Protein AF-A0A397S1W5-F1 (afdb_monomer_lite)

Organism: NCBI:txid658196

Radius of gyration: 46.21 Å; chains: 1; bounding box: 93×48×119 Å

Sequence (168 aa):
LTKRQRAKLNENYQQDLLQLPMEPMKKKHMTEEEIALKKSEIARRRKHQSIQRAEQDKMDTINRLLKKQTTKRRTKDQDDTDSVHNDSSNAGLLPLSSFHYVNNAEGATLSIPIGVEIPIQFEKGPKYPPPVPNCAFPGCNVPKKYRSIKTFEYACSMDHLHKLESKG

Structure (mmCIF, N/CA/C/O backbone):
data_AF-A0A397S1W5-F1
#
_entry.id   AF-A0A397S1W5-F1
#
loop_
_atom_site.group_PDB
_atom_site.id
_atom_site.type_symbol
_atom_site.label_atom_id
_atom_site.label_alt_id
_atom_site.label_comp_id
_atom_site.label_asym_id
_atom_site.label_entity_id
_atom_site.label_seq_id
_atom_site.pdbx_PDB_ins_code
_atom_site.Cartn_x
_atom_site.Cartn_y
_atom_site.Cartn_z
_atom_site.occupancy
_atom_site.B_iso_or_equiv
_atom_site.auth_seq_id
_atom_site.auth_comp_id
_atom_site.auth_asym_id
_atom_site.auth_atom_id
_atom_site.pdbx_PDB_model_num
ATOM 1 N N . LEU A 1 1 ? -38.978 -20.309 39.946 1.00 56.38 1 LEU A N 1
ATOM 2 C CA . LEU A 1 1 ? -39.867 -19.519 39.064 1.00 56.38 1 LEU A CA 1
ATOM 3 C C . LEU A 1 1 ? -40.249 -18.211 39.756 1.00 56.38 1 LEU A C 1
ATOM 5 O O . LEU A 1 1 ? -40.715 -18.256 40.893 1.00 56.38 1 LEU A O 1
ATOM 9 N N . THR A 1 2 ? -40.018 -17.058 39.129 1.00 77.50 2 THR A N 1
ATOM 10 C CA . THR A 1 2 ? -40.380 -15.758 39.725 1.00 77.50 2 THR A CA 1
ATOM 11 C C . THR A 1 2 ? -41.900 -15.556 39.716 1.00 77.50 2 THR A C 1
ATOM 13 O O . THR A 1 2 ? -42.617 -16.176 38.931 1.00 77.50 2 THR A O 1
ATOM 16 N N . LYS A 1 3 ? -42.419 -14.677 40.584 1.00 69.12 3 LYS A N 1
ATOM 17 C CA . LYS A 1 3 ? -43.868 -14.417 40.723 1.00 69.12 3 LYS A CA 1
ATOM 18 C C . LYS A 1 3 ? -44.544 -14.088 39.377 1.00 69.12 3 LYS A C 1
ATOM 20 O O . LYS A 1 3 ? -45.631 -14.579 39.103 1.00 69.12 3 LYS A O 1
ATOM 25 N N . ARG A 1 4 ? -43.849 -13.342 38.503 1.00 65.31 4 ARG A N 1
ATOM 26 C CA . ARG A 1 4 ? -44.286 -13.031 37.126 1.00 65.31 4 ARG A CA 1
ATOM 27 C C . ARG A 1 4 ? -44.350 -14.254 36.214 1.00 65.31 4 ARG A C 1
ATOM 29 O O . ARG A 1 4 ? -45.271 -14.371 35.419 1.00 65.31 4 ARG A O 1
ATOM 36 N N . GLN A 1 5 ? -43.380 -15.155 36.324 1.00 75.38 5 GLN A N 1
ATOM 37 C CA . GLN A 1 5 ? -43.345 -16.371 35.513 1.00 75.38 5 GLN A CA 1
ATOM 38 C C . GLN A 1 5 ? -44.451 -17.358 35.923 1.00 75.38 5 GLN A C 1
ATOM 40 O O . GLN A 1 5 ? -44.979 -18.050 35.065 1.00 75.38 5 GLN A O 1
ATOM 45 N N . ARG A 1 6 ? -44.853 -17.383 37.205 1.00 73.75 6 ARG A N 1
ATOM 46 C CA . ARG A 1 6 ? -46.000 -18.188 37.674 1.00 73.75 6 ARG A CA 1
ATOM 47 C C . ARG A 1 6 ? -47.344 -17.668 37.158 1.00 73.75 6 ARG A C 1
ATOM 49 O O . ARG A 1 6 ? -48.199 -18.471 36.822 1.00 73.75 6 ARG A O 1
ATOM 56 N N . ALA A 1 7 ? -47.515 -16.349 37.057 1.00 65.81 7 ALA A N 1
ATOM 57 C CA . ALA A 1 7 ? -48.756 -15.746 36.562 1.00 65.81 7 ALA A CA 1
ATOM 58 C C . ALA A 1 7 ? -49.041 -16.085 35.088 1.00 65.81 7 ALA A C 1
ATOM 60 O O . ALA A 1 7 ? -50.188 -16.304 34.731 1.00 65.81 7 ALA A O 1
ATOM 61 N N . LYS A 1 8 ? -47.998 -16.196 34.254 1.00 66.69 8 LYS A N 1
ATOM 62 C CA . LYS A 1 8 ? -48.131 -16.598 32.843 1.00 66.69 8 LYS A CA 1
ATOM 63 C C . LYS A 1 8 ? -48.542 -18.060 32.635 1.00 66.69 8 LYS A C 1
ATOM 65 O O . LYS A 1 8 ? -49.018 -18.386 31.563 1.00 66.69 8 LYS A O 1
ATOM 70 N N . LEU A 1 9 ? -48.314 -18.934 33.616 1.00 66.94 9 LEU A N 1
ATOM 71 C CA . LEU A 1 9 ? -48.661 -20.359 33.520 1.00 66.94 9 LEU A CA 1
ATOM 72 C C . LEU A 1 9 ? -50.060 -20.671 34.072 1.00 66.94 9 LEU A C 1
ATOM 74 O O . LEU A 1 9 ? -50.545 -21.781 33.899 1.00 66.94 9 LEU A O 1
ATOM 78 N N . ASN A 1 10 ? -50.704 -19.706 34.733 1.00 63.62 10 ASN A N 1
ATOM 79 C CA . ASN A 1 10 ? -52.033 -19.848 35.327 1.00 63.62 10 ASN A CA 1
ATOM 80 C C . ASN A 1 10 ? -53.097 -19.169 34.441 1.00 63.62 10 ASN A C 1
ATOM 82 O O . ASN A 1 10 ? -53.808 -18.277 34.890 1.00 63.62 10 ASN A O 1
ATOM 86 N N . GLU A 1 11 ? -53.210 -19.582 33.174 1.00 59.12 11 GLU A N 1
ATOM 87 C CA . GLU A 1 11 ? -54.247 -19.080 32.246 1.00 59.12 11 GLU A CA 1
ATOM 88 C C . GLU A 1 11 ? -55.654 -19.661 32.515 1.00 59.12 11 GLU A C 1
ATOM 90 O O . GLU A 1 11 ? -56.617 -19.233 31.892 1.00 59.12 11 GLU A O 1
ATOM 95 N N . ASN A 1 12 ? -55.805 -20.589 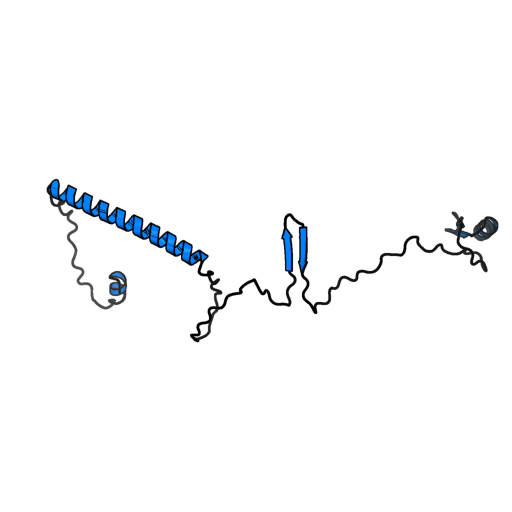33.474 1.00 56.47 12 ASN A N 1
ATOM 96 C CA . ASN A 1 12 ? -57.063 -21.304 33.755 1.00 56.47 12 ASN A CA 1
ATOM 97 C C . ASN A 1 12 ? -57.638 -21.099 35.168 1.00 56.47 12 ASN A C 1
ATOM 99 O O . ASN A 1 12 ? -58.403 -21.930 35.651 1.00 56.47 12 ASN A O 1
ATOM 103 N N . TYR A 1 13 ? -57.319 -19.995 35.842 1.00 51.81 13 TYR A N 1
ATOM 104 C CA . TYR A 1 13 ? -58.147 -19.550 36.964 1.00 51.81 13 TYR A CA 1
ATOM 105 C C . TYR A 1 13 ? -58.978 -18.370 36.488 1.00 51.81 13 TYR A C 1
ATOM 107 O O . TYR A 1 13 ? -58.436 -17.297 36.224 1.00 51.81 13 TYR A O 1
ATOM 115 N N . GLN A 1 14 ? -60.295 -18.575 36.385 1.00 53.72 14 GLN A N 1
ATOM 116 C CA . GLN A 1 14 ? -61.251 -17.476 36.435 1.00 53.72 14 GLN A CA 1
ATOM 117 C C . GLN A 1 14 ? -60.839 -16.602 37.619 1.00 53.72 14 GLN A C 1
ATOM 119 O O . GLN A 1 14 ? -60.857 -17.046 38.767 1.00 53.72 14 GLN A O 1
ATOM 124 N N . GLN A 1 15 ? -60.341 -15.403 37.324 1.00 55.75 15 GLN A N 1
ATOM 125 C CA . GLN A 1 15 ? -60.042 -14.428 38.351 1.00 55.75 15 GLN A CA 1
ATOM 126 C C . GLN A 1 15 ? -61.371 -14.107 39.027 1.00 55.75 15 GLN A C 1
ATOM 128 O O . GLN A 1 15 ? -62.192 -13.388 38.464 1.00 55.75 15 GLN A O 1
ATOM 133 N N . ASP A 1 16 ? -61.580 -14.628 40.231 1.00 59.38 16 ASP A N 1
ATOM 134 C CA . ASP A 1 16 ? -62.413 -13.936 41.199 1.00 59.38 16 ASP A CA 1
ATOM 135 C C . ASP A 1 16 ? -61.699 -12.602 41.462 1.00 59.38 16 ASP A C 1
ATOM 137 O O . ASP A 1 16 ? -60.700 -12.523 42.186 1.00 59.38 16 ASP A O 1
ATOM 141 N N . LEU A 1 17 ? -62.073 -11.589 40.677 1.00 62.75 17 LEU A N 1
ATOM 142 C CA . LEU A 1 17 ? -61.467 -10.264 40.662 1.00 62.75 17 LEU A CA 1
ATOM 143 C C . LEU A 1 17 ? -61.875 -9.552 41.949 1.00 62.75 17 LEU A C 1
ATOM 145 O O . LEU A 1 17 ? -62.765 -8.704 41.956 1.00 62.75 17 LEU A O 1
ATOM 149 N N . LEU A 1 18 ? -61.212 -9.902 43.049 1.00 69.44 18 LEU A N 1
ATOM 150 C CA . LEU A 1 18 ? -61.386 -9.214 44.314 1.00 69.44 18 LEU A CA 1
ATOM 151 C C . LEU A 1 18 ? -60.895 -7.773 44.145 1.00 69.44 18 LEU A C 1
ATOM 153 O O . LEU A 1 18 ? -59.694 -7.509 44.019 1.00 69.44 18 LEU A O 1
ATOM 157 N N . GLN A 1 19 ? -61.842 -6.841 44.098 1.00 70.19 19 GLN A N 1
ATOM 158 C CA . GLN A 1 19 ? -61.568 -5.423 43.944 1.00 70.19 19 GLN A CA 1
ATOM 159 C C . GLN A 1 19 ? -60.781 -4.939 45.170 1.00 70.19 19 GLN A C 1
ATOM 161 O O . GLN A 1 19 ? -61.286 -4.909 46.291 1.00 70.19 19 GLN A O 1
ATOM 166 N N . LEU A 1 20 ? -59.504 -4.608 44.968 1.00 67.44 20 LEU A N 1
ATOM 167 C CA . LEU A 1 20 ? -58.659 -4.067 46.028 1.00 67.44 20 LEU A CA 1
ATOM 168 C C . LEU A 1 20 ? -59.180 -2.671 46.415 1.00 67.44 20 LEU A C 1
ATOM 170 O O . LEU A 1 20 ? -59.452 -1.871 45.515 1.00 67.44 20 LEU A O 1
ATOM 174 N N . PRO A 1 21 ? -59.292 -2.343 47.717 1.00 62.94 21 PRO A N 1
ATOM 175 C CA . PRO A 1 21 ? -59.716 -1.016 48.149 1.00 62.94 21 PRO A CA 1
ATOM 176 C C . PRO A 1 21 ? -58.808 0.063 47.548 1.00 62.94 21 PRO A C 1
ATOM 178 O O . PRO A 1 21 ? -57.599 0.066 47.782 1.00 62.94 21 PRO A O 1
ATOM 181 N N . MET A 1 22 ? -59.392 0.978 46.770 1.00 69.38 22 MET A N 1
ATOM 182 C CA . MET A 1 22 ? -58.700 2.136 46.184 1.00 69.38 22 MET A CA 1
ATOM 183 C C . MET A 1 22 ? -58.564 3.314 47.161 1.00 69.38 22 MET A C 1
ATOM 185 O O . MET A 1 22 ? -58.046 4.369 46.792 1.00 69.38 22 MET A O 1
ATOM 189 N N . GLU A 1 23 ? -59.021 3.160 48.405 1.00 68.56 23 GLU A N 1
ATOM 190 C CA . GLU A 1 23 ? -58.892 4.206 49.411 1.00 68.56 23 GLU A CA 1
ATOM 191 C C . GLU A 1 23 ? -57.417 4.422 49.779 1.00 68.56 23 GLU A C 1
ATOM 193 O O . GLU A 1 23 ? -56.697 3.454 50.057 1.00 68.56 23 GLU A O 1
ATOM 198 N N . PRO A 1 24 ? -56.930 5.678 49.805 1.00 62.12 24 PRO A N 1
ATOM 199 C CA . PRO A 1 24 ? -55.569 5.966 50.221 1.00 62.12 24 PRO A CA 1
ATOM 200 C C . PRO A 1 24 ? -55.410 5.562 51.688 1.00 62.12 24 PRO A C 1
ATOM 202 O O . PRO A 1 24 ? -55.832 6.277 52.598 1.00 62.12 24 PRO A O 1
ATOM 205 N N . MET A 1 25 ? -54.793 4.401 51.925 1.00 60.88 25 MET A N 1
ATOM 206 C CA . MET A 1 25 ? -54.487 3.941 53.274 1.00 60.88 25 MET A CA 1
ATOM 207 C C . MET A 1 25 ? -53.660 5.013 53.984 1.00 60.88 25 MET A C 1
ATOM 209 O O . MET A 1 25 ? -52.543 5.337 53.569 1.00 60.88 25 MET A O 1
ATOM 213 N N . LYS A 1 26 ? -54.232 5.583 55.051 1.00 62.31 26 LYS A N 1
ATOM 214 C CA . LYS A 1 26 ? -53.566 6.563 55.912 1.00 62.31 26 LYS A CA 1
ATOM 215 C C . LYS A 1 26 ? -52.215 5.979 56.321 1.00 62.31 26 LYS A C 1
ATOM 217 O O . LYS A 1 26 ? -52.148 4.886 56.885 1.00 62.31 26 LYS A O 1
ATOM 222 N N . LYS A 1 27 ? -51.128 6.675 55.975 1.00 60.06 27 LYS A N 1
ATOM 223 C CA . LYS A 1 27 ? -49.768 6.249 56.322 1.00 60.06 27 LYS A CA 1
ATOM 224 C C . LYS A 1 27 ? -49.718 6.081 57.839 1.00 60.06 27 LYS A C 1
ATOM 226 O O . LYS A 1 27 ? -50.008 7.031 58.561 1.00 60.06 27 LYS A O 1
ATOM 231 N N . LYS A 1 28 ? -49.390 4.873 58.305 1.00 67.44 28 LYS A N 1
ATOM 232 C CA . LYS A 1 28 ? -49.185 4.592 59.731 1.00 67.44 28 LYS A CA 1
ATOM 233 C C . LYS A 1 28 ? -48.201 5.629 60.282 1.00 67.44 28 LYS A C 1
ATOM 235 O O . LYS A 1 28 ? -47.124 5.799 59.708 1.00 67.44 28 LYS A O 1
ATOM 240 N N . HIS A 1 29 ? -48.600 6.344 61.332 1.00 63.91 29 HIS A N 1
ATOM 241 C CA . HIS A 1 29 ? -47.763 7.331 62.007 1.00 63.91 29 HIS A CA 1
ATOM 242 C C . HIS A 1 29 ? -46.702 6.561 62.802 1.00 63.91 29 HIS A C 1
ATOM 244 O O . HIS A 1 29 ? -46.924 6.182 63.945 1.00 63.91 29 HIS A O 1
ATOM 250 N N . MET A 1 30 ? -45.598 6.221 62.139 1.00 62.38 30 MET A N 1
ATOM 251 C CA . MET A 1 30 ? -44.445 5.590 62.783 1.00 62.38 30 MET A CA 1
ATOM 252 C C . MET A 1 30 ? -43.824 6.599 63.754 1.00 62.38 30 MET A C 1
ATOM 254 O O . MET A 1 30 ? -43.835 7.804 63.475 1.00 62.38 30 MET A O 1
ATOM 258 N N . THR A 1 31 ? -43.286 6.126 64.873 1.00 80.38 31 THR A N 1
ATOM 259 C CA . THR A 1 31 ? -42.548 6.993 65.800 1.00 80.38 31 THR A CA 1
ATOM 260 C C . THR A 1 31 ? -41.248 7.475 65.143 1.00 80.38 31 THR A C 1
ATOM 262 O O . THR A 1 31 ? -40.719 6.845 64.221 1.00 80.38 31 THR A O 1
ATOM 265 N N . GLU A 1 32 ? -40.725 8.624 65.575 1.00 81.12 32 GLU A N 1
ATOM 266 C CA . GLU A 1 32 ? -39.508 9.211 64.989 1.00 81.12 32 GLU A CA 1
ATOM 267 C C . GLU A 1 32 ? -38.303 8.259 65.079 1.00 81.12 32 GLU A C 1
ATOM 269 O O . GLU A 1 32 ? -37.494 8.177 64.149 1.00 81.12 32 GLU A O 1
ATOM 274 N N . GLU A 1 33 ? -38.244 7.459 66.144 1.00 80.38 33 GLU A N 1
ATOM 275 C CA . GLU A 1 33 ? -37.219 6.441 66.375 1.00 80.38 33 GLU A CA 1
ATOM 276 C C . GLU A 1 33 ? -37.302 5.285 65.369 1.00 80.38 33 GLU A C 1
ATOM 278 O O . GLU A 1 33 ? -36.292 4.895 64.777 1.00 80.38 33 GLU A O 1
ATOM 283 N N . GLU A 1 34 ? -38.501 4.777 65.076 1.00 83.25 34 GLU A N 1
ATOM 284 C CA . GLU A 1 34 ? -38.695 3.727 64.068 1.00 83.25 34 GLU A CA 1
ATOM 285 C C . GLU A 1 34 ? -38.328 4.213 62.658 1.00 83.25 34 GLU A C 1
ATOM 287 O O . GLU A 1 34 ? -37.778 3.462 61.843 1.00 83.25 34 GLU A O 1
ATOM 292 N N . ILE A 1 35 ? -38.595 5.487 62.355 1.00 84.12 35 ILE A N 1
ATOM 293 C CA . ILE A 1 35 ? -38.202 6.104 61.083 1.00 84.12 35 ILE A CA 1
ATOM 294 C C . ILE A 1 35 ? -36.676 6.218 60.997 1.00 84.12 35 ILE A C 1
ATOM 296 O O . ILE A 1 35 ? -36.109 5.951 59.931 1.00 84.12 35 ILE A O 1
ATOM 300 N N . ALA A 1 36 ? -36.007 6.591 62.089 1.00 85.81 36 ALA A N 1
ATOM 301 C CA . ALA A 1 36 ? -34.550 6.665 62.150 1.00 85.81 36 ALA A CA 1
ATOM 302 C C . ALA A 1 36 ? -33.903 5.282 61.956 1.00 85.81 36 ALA A C 1
ATOM 304 O O . ALA A 1 36 ? -32.996 5.144 61.127 1.00 85.81 36 ALA A O 1
ATOM 305 N N . LEU A 1 37 ? -34.427 4.247 62.620 1.00 87.06 37 LEU A N 1
ATOM 306 C CA . LEU A 1 37 ? -33.980 2.858 62.462 1.00 87.06 37 LEU A CA 1
ATOM 307 C C . LEU A 1 37 ? -34.194 2.347 61.033 1.00 87.06 37 LEU A C 1
ATOM 309 O O . LEU A 1 37 ? -33.288 1.792 60.412 1.00 87.06 37 LEU A O 1
ATOM 313 N N . LYS A 1 38 ? -35.361 2.613 60.444 1.00 87.75 38 LYS A N 1
ATOM 314 C CA . LYS A 1 38 ? -35.642 2.219 59.058 1.00 87.75 38 LYS A CA 1
ATOM 315 C C . LYS A 1 38 ? -34.732 2.938 58.059 1.00 87.75 38 LYS A C 1
ATOM 317 O O . LYS A 1 38 ? -34.296 2.342 57.072 1.00 87.75 38 LYS A O 1
ATOM 322 N N . LYS A 1 39 ? -34.428 4.220 58.288 1.00 93.31 39 LYS A N 1
ATOM 323 C CA . LYS A 1 39 ? -33.488 4.986 57.452 1.00 93.31 39 LYS A CA 1
ATOM 324 C C . LYS A 1 39 ? -32.066 4.436 57.561 1.00 93.31 39 LYS A C 1
ATOM 326 O O . LYS A 1 39 ? -31.416 4.293 56.523 1.00 93.31 39 LYS A O 1
ATOM 331 N N . SER A 1 40 ? -31.600 4.103 58.764 1.00 90.31 40 SER A N 1
ATOM 332 C CA . SER A 1 40 ? -30.258 3.543 58.968 1.00 90.31 40 SER A CA 1
ATOM 333 C C . SER A 1 40 ? -30.122 2.157 58.326 1.00 90.31 40 SER A C 1
ATOM 335 O O . SER A 1 40 ? -29.135 1.890 57.633 1.00 90.31 40 SER A O 1
ATOM 337 N N . GLU A 1 41 ? -31.152 1.317 58.432 1.00 93.62 41 GLU A N 1
ATOM 338 C CA . GLU A 1 41 ? -31.193 0.004 57.787 1.00 93.62 41 GLU A CA 1
ATOM 339 C C . GLU A 1 41 ? -31.183 0.121 56.254 1.00 93.62 41 GLU A C 1
ATOM 341 O O . GLU A 1 41 ? -30.384 -0.534 55.575 1.00 93.62 41 GLU A O 1
ATOM 346 N N . ILE A 1 42 ? -32.010 1.008 55.684 1.00 92.88 42 ILE A N 1
ATOM 347 C CA . ILE A 1 42 ? -32.026 1.262 54.235 1.00 92.88 42 ILE A CA 1
ATOM 348 C C . ILE A 1 42 ? -30.670 1.798 53.765 1.00 92.88 42 ILE A C 1
ATOM 350 O O . ILE A 1 42 ? -30.184 1.371 52.715 1.00 92.88 42 ILE A O 1
ATOM 354 N N . ALA A 1 43 ? -30.043 2.704 54.518 1.00 94.38 43 ALA A N 1
ATOM 355 C CA . ALA A 1 43 ? -28.724 3.235 54.186 1.00 94.38 43 ALA A CA 1
ATOM 356 C C . ALA A 1 43 ? -27.663 2.125 54.173 1.00 94.38 43 ALA A C 1
ATOM 358 O O . ALA A 1 43 ? -26.897 2.014 53.209 1.00 94.38 43 ALA A O 1
ATOM 359 N N . ARG A 1 44 ? -27.677 1.238 55.176 1.00 94.69 44 ARG A N 1
ATOM 360 C CA . ARG A 1 44 ? -26.796 0.064 55.232 1.00 94.69 44 ARG A CA 1
ATOM 361 C C . ARG A 1 44 ? -27.019 -0.861 54.035 1.00 94.69 44 ARG A C 1
ATOM 363 O O . ARG A 1 44 ? -26.054 -1.251 53.375 1.00 94.69 44 ARG A O 1
ATOM 370 N N . ARG A 1 45 ? -28.278 -1.160 53.701 1.00 96.75 45 ARG A N 1
ATOM 371 C CA . ARG A 1 45 ? -28.639 -2.004 52.551 1.00 96.75 45 ARG A CA 1
ATOM 372 C C . ARG A 1 45 ? -28.205 -1.384 51.222 1.00 96.75 45 ARG A C 1
ATOM 374 O O . ARG A 1 45 ? -27.674 -2.094 50.371 1.00 96.75 45 ARG A O 1
ATOM 381 N N . ARG A 1 46 ? -28.394 -0.073 51.043 1.00 96.00 46 ARG A N 1
ATOM 382 C CA . ARG A 1 46 ? -27.943 0.664 49.849 1.00 96.00 46 ARG A CA 1
ATOM 383 C C . ARG A 1 46 ? -26.424 0.625 49.711 1.00 96.00 46 ARG A C 1
ATOM 385 O O . ARG A 1 46 ? -25.936 0.337 48.622 1.00 96.00 46 ARG A O 1
ATOM 392 N N . LYS A 1 47 ? -25.687 0.841 50.808 1.00 97.50 47 LYS A N 1
ATOM 393 C CA . LYS A 1 47 ? -24.219 0.750 50.824 1.00 97.50 47 LYS A CA 1
ATOM 394 C C . LYS A 1 47 ? -23.747 -0.649 50.421 1.00 97.50 47 LYS A C 1
ATOM 396 O O . LYS A 1 47 ? -22.916 -0.764 49.527 1.00 97.50 47 LYS A O 1
ATOM 401 N N . HIS A 1 48 ? -24.327 -1.700 51.005 1.00 97.81 48 HIS A N 1
ATOM 402 C CA . HIS A 1 48 ? -23.996 -3.084 50.648 1.00 97.81 48 HIS A CA 1
ATOM 403 C C . HIS A 1 48 ? -24.278 -3.388 49.169 1.00 97.81 48 HIS A C 1
ATOM 405 O O . HIS A 1 48 ? -23.431 -3.947 48.482 1.00 97.81 48 HIS A O 1
ATOM 411 N N . GLN A 1 49 ? -25.441 -2.981 48.648 1.00 96.00 49 GLN A N 1
ATOM 412 C CA . GLN A 1 49 ? -25.773 -3.166 47.229 1.00 96.00 49 GLN A CA 1
ATOM 413 C C . GLN A 1 49 ? -24.821 -2.412 46.298 1.00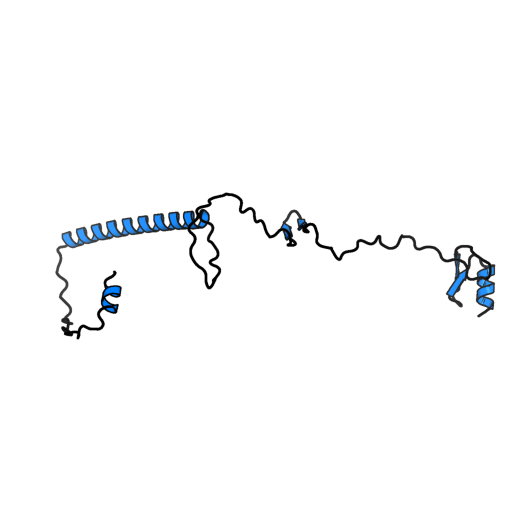 96.00 49 GLN A C 1
ATOM 415 O O . GLN A 1 49 ? -24.474 -2.930 45.242 1.00 96.00 49 GLN A O 1
ATOM 420 N N . SER A 1 50 ? -24.399 -1.202 46.674 1.00 97.31 50 SER A N 1
ATOM 421 C CA . SER A 1 50 ? -23.440 -0.427 45.885 1.00 97.31 50 SER A CA 1
ATOM 422 C C . SER A 1 50 ? -22.080 -1.117 45.816 1.00 97.31 50 SER A C 1
ATOM 424 O O . SER A 1 50 ? -21.491 -1.177 44.742 1.00 97.31 50 SER A O 1
ATOM 426 N N . ILE A 1 51 ? -21.599 -1.650 46.943 1.00 96.81 51 ILE A N 1
ATOM 427 C CA . ILE A 1 51 ? -20.330 -2.387 47.006 1.00 96.81 51 ILE A CA 1
ATOM 428 C C . ILE A 1 51 ? -20.431 -3.669 46.176 1.00 96.81 51 ILE A C 1
ATOM 430 O O . ILE A 1 51 ? -19.583 -3.902 45.323 1.00 96.81 51 ILE A O 1
ATOM 434 N N . GLN A 1 52 ? -21.513 -4.435 46.341 1.00 97.81 52 GLN A N 1
ATOM 435 C CA . GLN A 1 52 ? -21.734 -5.671 45.593 1.00 97.81 52 GLN A CA 1
ATOM 436 C C . GLN A 1 52 ? -21.771 -5.442 44.075 1.00 97.81 52 GLN A C 1
ATOM 438 O O . GLN A 1 52 ? -21.176 -6.220 43.338 1.00 97.81 52 GLN A O 1
ATOM 443 N N . ARG A 1 53 ? -22.430 -4.376 43.598 1.00 97.44 53 ARG A N 1
ATOM 444 C CA . ARG A 1 53 ? -22.420 -4.029 42.166 1.00 97.44 53 ARG A CA 1
ATOM 445 C C . ARG A 1 53 ? -21.025 -3.644 41.691 1.00 97.44 53 ARG A C 1
ATOM 447 O O . ARG A 1 53 ? -20.583 -4.161 40.681 1.00 97.44 53 ARG A O 1
ATOM 454 N N . ALA A 1 54 ? -20.308 -2.810 42.446 1.00 97.06 54 ALA A N 1
ATOM 455 C CA . ALA A 1 54 ? -18.950 -2.414 42.079 1.00 97.06 54 ALA A CA 1
ATOM 456 C C . ALA A 1 54 ? -17.979 -3.610 42.038 1.00 97.06 54 ALA A C 1
ATOM 458 O O . ALA A 1 54 ? -17.082 -3.645 41.201 1.00 97.06 54 ALA A O 1
ATOM 459 N N . GLU A 1 55 ? -18.137 -4.591 42.929 1.00 97.06 55 GLU A N 1
ATOM 460 C CA . GLU A 1 55 ? -17.375 -5.844 42.894 1.00 97.06 55 GLU A CA 1
ATOM 461 C C . GLU A 1 55 ? -17.769 -6.718 41.703 1.00 97.06 55 GLU A C 1
ATOM 463 O O . GLU A 1 55 ? -16.885 -7.205 41.004 1.00 97.06 55 GLU A O 1
ATOM 468 N N . GLN A 1 56 ? -19.066 -6.872 41.425 1.00 96.00 56 GLN A N 1
ATOM 469 C CA . GLN A 1 56 ? -19.548 -7.596 40.246 1.00 96.00 56 GLN A CA 1
ATOM 470 C C . GLN A 1 56 ? -19.036 -6.961 38.951 1.00 96.00 56 GLN A C 1
ATOM 472 O O . GLN A 1 56 ? -18.457 -7.669 38.138 1.00 96.00 56 GLN A O 1
ATOM 477 N N . ASP A 1 57 ? -19.117 -5.639 38.805 1.00 95.94 57 ASP A N 1
ATOM 478 C CA . ASP A 1 57 ? -18.622 -4.917 37.628 1.00 95.94 57 ASP A CA 1
ATOM 479 C C . ASP A 1 57 ? -17.106 -5.106 37.442 1.00 95.94 57 ASP A C 1
ATOM 481 O O . ASP A 1 57 ? -16.624 -5.275 36.317 1.00 95.94 57 ASP A O 1
ATOM 485 N N . LYS A 1 58 ? -16.333 -5.131 38.540 1.00 96.50 58 LYS A N 1
ATOM 486 C CA . LYS A 1 58 ? -14.898 -5.460 38.500 1.00 96.50 58 LYS A CA 1
ATOM 487 C C . LYS A 1 58 ? -14.674 -6.896 38.042 1.00 96.50 58 LYS A C 1
ATOM 489 O O . LYS A 1 58 ? -13.853 -7.114 37.156 1.00 96.50 58 LYS A O 1
ATOM 494 N N . MET A 1 59 ? -15.396 -7.861 38.609 1.00 95.12 59 MET A N 1
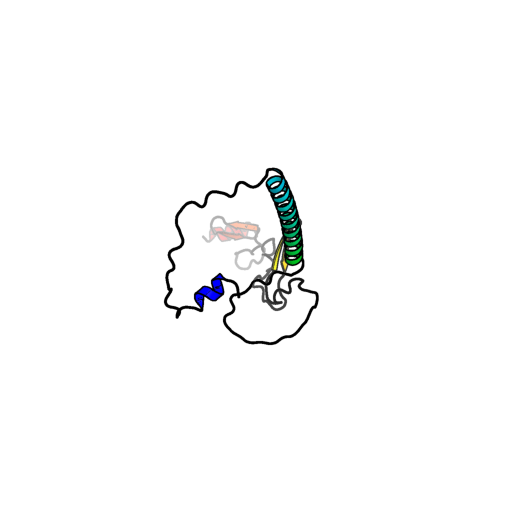ATOM 495 C CA . MET A 1 59 ? -15.267 -9.272 38.235 1.00 95.12 59 MET A CA 1
ATOM 496 C C . MET A 1 59 ? -15.715 -9.522 36.796 1.00 95.12 59 MET A C 1
ATOM 498 O O . MET A 1 59 ? -15.071 -10.287 36.090 1.00 95.12 59 MET A O 1
ATOM 502 N N . ASP A 1 60 ? -16.756 -8.846 36.321 1.00 92.06 60 ASP A N 1
ATOM 503 C CA . ASP A 1 60 ? -17.240 -8.932 34.945 1.00 92.06 60 ASP A CA 1
ATOM 504 C C . ASP A 1 60 ? -16.264 -8.282 33.970 1.00 92.06 60 ASP A C 1
ATOM 506 O O . ASP A 1 60 ? -16.017 -8.827 32.896 1.00 92.06 60 ASP A O 1
ATOM 510 N N . THR A 1 61 ? -15.632 -7.171 34.358 1.00 90.88 61 THR A N 1
ATOM 511 C CA . THR A 1 61 ? -14.548 -6.558 33.578 1.00 90.88 61 THR A CA 1
ATOM 512 C C . THR A 1 61 ? -13.342 -7.490 33.506 1.00 90.88 61 THR A C 1
ATOM 514 O O . THR A 1 61 ? -12.823 -7.739 32.419 1.00 90.88 61 THR A O 1
ATOM 517 N N . ILE A 1 62 ? -12.934 -8.071 34.638 1.00 92.31 62 ILE A N 1
ATOM 518 C CA . ILE A 1 62 ? -11.856 -9.065 34.699 1.00 92.31 62 ILE A CA 1
ATOM 519 C C . ILE A 1 62 ? -12.208 -10.275 33.832 1.00 92.31 62 ILE A C 1
ATOM 521 O O . ILE A 1 62 ? -11.405 -10.678 33.001 1.00 92.31 62 ILE A O 1
ATOM 525 N N . ASN A 1 63 ? -13.417 -10.821 33.945 1.00 88.81 63 ASN A N 1
ATOM 526 C CA . ASN A 1 63 ? -13.874 -11.945 33.132 1.00 88.81 63 ASN A CA 1
ATOM 527 C C . ASN A 1 63 ? -13.958 -11.580 31.649 1.00 88.81 63 ASN A C 1
ATOM 529 O O . ASN A 1 63 ? -13.666 -12.423 30.812 1.00 88.81 63 ASN A O 1
ATOM 533 N N . ARG A 1 64 ? -14.320 -10.344 31.300 1.00 86.31 64 ARG A N 1
ATOM 534 C CA . ARG A 1 64 ? -14.332 -9.861 29.915 1.00 86.31 64 ARG A CA 1
ATOM 535 C C . ARG A 1 64 ? -12.929 -9.763 29.318 1.00 86.31 64 ARG A C 1
ATOM 537 O O . ARG A 1 64 ? -12.790 -9.966 28.115 1.00 86.31 64 ARG A O 1
ATOM 544 N N . LEU A 1 65 ? -11.924 -9.449 30.137 1.00 85.19 65 LEU A N 1
ATOM 545 C CA . LEU A 1 65 ? -10.518 -9.390 29.732 1.00 85.19 65 LEU A CA 1
ATOM 546 C C . LEU A 1 65 ? -9.853 -10.776 29.724 1.00 85.19 65 LEU A C 1
ATOM 548 O O . LEU A 1 65 ? -9.126 -11.092 28.789 1.00 85.19 65 LEU A O 1
ATOM 552 N N . LEU A 1 66 ? -10.113 -11.6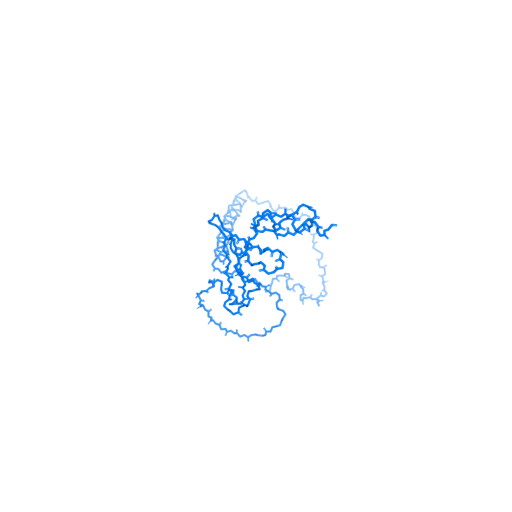06 30.739 1.00 85.25 66 LEU A N 1
ATOM 553 C CA . LEU A 1 66 ? -9.527 -12.942 30.885 1.00 85.25 66 LEU A CA 1
ATOM 554 C C . LEU A 1 66 ? -10.202 -13.979 29.983 1.00 85.25 66 LEU A C 1
ATOM 556 O O . LEU A 1 66 ? -9.524 -14.793 29.360 1.00 85.25 66 LEU A O 1
ATOM 560 N N . LYS A 1 67 ? -11.537 -13.972 29.891 1.00 83.06 67 LYS A N 1
ATOM 561 C CA . LYS A 1 67 ? -12.270 -14.856 28.981 1.00 83.06 67 LYS A CA 1
ATOM 562 C C . LYS A 1 67 ? -12.433 -14.131 27.655 1.00 83.06 67 LYS A C 1
ATOM 564 O O . LYS A 1 67 ? -13.226 -13.196 27.539 1.00 83.06 67 LYS A O 1
ATOM 569 N N . LYS A 1 68 ? -11.692 -14.595 26.644 1.00 69.69 68 LYS A N 1
ATOM 570 C CA . LYS A 1 68 ? -11.842 -14.169 25.248 1.00 69.69 68 LYS A CA 1
ATOM 571 C C . LYS A 1 68 ? -13.324 -14.277 24.883 1.00 69.69 68 LYS A C 1
ATOM 573 O O . LYS A 1 68 ? -13.865 -15.378 24.830 1.00 69.69 68 LYS A O 1
ATOM 578 N N . GLN A 1 69 ? -13.990 -13.136 24.699 1.00 69.88 69 GLN A N 1
ATOM 579 C CA . GLN A 1 69 ? -15.384 -13.101 24.266 1.00 69.88 69 GLN A CA 1
ATOM 580 C C . GLN A 1 69 ? -15.444 -13.815 22.917 1.00 69.88 69 GLN A C 1
ATOM 582 O O . GLN A 1 69 ? -14.943 -13.298 21.916 1.00 69.88 69 GLN A O 1
ATOM 587 N N . THR A 1 70 ? -15.986 -15.033 22.890 1.00 62.16 70 THR A N 1
ATOM 588 C CA . THR A 1 70 ? -16.231 -15.722 21.631 1.00 62.16 70 THR A CA 1
ATOM 589 C C . THR A 1 70 ? -17.231 -14.858 20.879 1.00 62.16 70 THR A C 1
ATOM 591 O O . THR A 1 70 ? -18.306 -14.528 21.388 1.00 62.16 70 THR A O 1
ATOM 594 N N . THR A 1 71 ? -16.865 -14.395 19.683 1.00 64.31 71 THR A N 1
ATOM 595 C CA . THR A 1 71 ? -17.856 -13.803 18.795 1.00 64.31 71 THR A CA 1
ATOM 596 C C . THR A 1 71 ? -18.870 -14.911 18.555 1.00 64.31 71 THR A C 1
ATOM 598 O O . THR A 1 71 ? -18.562 -15.907 17.903 1.00 64.31 71 THR A O 1
ATOM 601 N N . LYS A 1 72 ? -20.058 -14.807 19.165 1.00 59.75 72 LYS A N 1
ATOM 602 C CA . LYS A 1 72 ? -21.172 -15.708 18.866 1.00 59.75 72 LYS A CA 1
ATOM 603 C C . LYS A 1 72 ? -21.515 -15.497 17.396 1.00 59.75 72 LYS A C 1
ATOM 605 O O . LYS A 1 72 ? -22.351 -14.660 17.055 1.00 59.75 72 LYS A O 1
ATOM 610 N N . ARG A 1 73 ? -20.835 -16.231 16.513 1.00 51.53 73 ARG A N 1
ATOM 611 C CA . ARG A 1 73 ? -21.324 -16.491 15.167 1.00 51.53 73 ARG A CA 1
ATOM 612 C C . ARG A 1 73 ? -22.726 -17.056 15.362 1.00 51.53 73 ARG A C 1
ATOM 614 O O . ARG A 1 73 ? -22.925 -17.979 16.148 1.00 51.53 73 ARG A O 1
ATOM 621 N N . ARG A 1 74 ? -23.714 -16.430 14.724 1.00 53.31 74 ARG A N 1
ATOM 622 C CA . ARG A 1 74 ? -25.057 -16.995 14.595 1.00 53.31 74 ARG A CA 1
ATOM 623 C C . ARG A 1 74 ? -24.925 -18.240 13.722 1.00 53.31 74 ARG A C 1
ATOM 625 O O . ARG A 1 74 ? -25.096 -18.153 12.512 1.00 53.31 74 ARG A O 1
ATOM 632 N N . THR A 1 75 ? -24.554 -19.362 14.321 1.00 44.12 75 THR A N 1
ATOM 633 C CA . THR A 1 75 ? -24.565 -20.655 13.650 1.00 44.12 75 THR A CA 1
ATOM 634 C C . THR A 1 75 ? -25.884 -21.318 14.000 1.00 44.12 75 THR A C 1
ATOM 636 O O . THR A 1 75 ? -26.158 -21.644 15.152 1.00 44.12 75 THR A O 1
ATOM 639 N N . LYS A 1 76 ? -26.733 -21.405 12.983 1.00 50.66 76 LYS A N 1
ATOM 640 C CA . LYS A 1 76 ? -27.809 -22.376 12.893 1.00 50.66 76 LYS 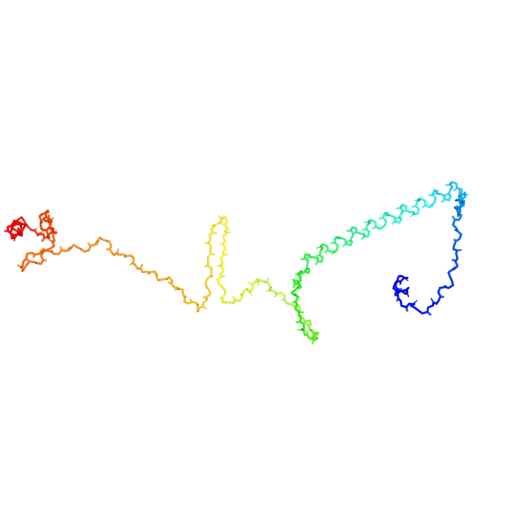A CA 1
ATOM 641 C C . LYS A 1 76 ? -27.167 -23.772 12.899 1.00 50.66 76 LYS A C 1
ATOM 643 O O . LYS A 1 76 ? -26.248 -23.984 12.118 1.00 50.66 76 LYS A O 1
ATOM 648 N N . ASP A 1 77 ? -27.663 -24.623 13.794 1.00 48.41 77 ASP A N 1
ATOM 649 C CA . ASP A 1 77 ? -27.517 -26.084 13.883 1.00 48.41 77 ASP A CA 1
ATOM 650 C C . ASP A 1 77 ? -26.092 -26.673 13.972 1.00 48.41 77 ASP A C 1
ATOM 652 O O . ASP A 1 77 ? -25.347 -26.677 12.997 1.00 48.41 77 ASP A O 1
ATOM 656 N N . GLN A 1 78 ? -25.737 -27.248 15.129 1.00 46.38 78 GLN A N 1
ATOM 657 C CA . GLN A 1 78 ? -25.603 -28.707 15.327 1.00 46.38 78 GLN A CA 1
ATOM 658 C C . GLN A 1 78 ? -25.035 -29.058 16.716 1.00 46.38 78 GLN A C 1
ATOM 660 O O . GLN A 1 78 ? -24.371 -28.247 17.360 1.00 46.38 78 GLN A O 1
ATOM 665 N N . ASP A 1 79 ? -25.408 -30.264 17.139 1.00 47.03 79 ASP A N 1
ATOM 666 C CA . ASP A 1 79 ? -25.396 -30.874 18.468 1.00 47.03 79 ASP A CA 1
ATOM 667 C C . ASP A 1 79 ? -24.052 -31.006 19.203 1.00 47.03 79 ASP A C 1
ATOM 669 O O . ASP A 1 79 ? -22.971 -31.063 18.618 1.00 47.03 79 ASP A O 1
ATOM 673 N N . ASP A 1 80 ? -24.217 -31.109 20.527 1.00 48.28 80 ASP A N 1
ATOM 674 C CA . ASP A 1 80 ? -23.386 -31.729 21.564 1.00 48.28 80 ASP A CA 1
ATOM 675 C C . ASP A 1 80 ? -22.080 -32.419 21.137 1.00 48.28 80 ASP A C 1
ATOM 677 O O . ASP A 1 80 ? -22.095 -33.493 20.546 1.00 48.28 80 ASP A O 1
ATOM 681 N N . THR A 1 81 ? -20.949 -31.906 21.637 1.00 38.00 81 THR A N 1
ATOM 682 C CA . THR A 1 81 ? -19.964 -32.734 22.357 1.00 38.00 81 THR A CA 1
ATOM 683 C C . THR A 1 81 ? -19.231 -31.892 23.404 1.00 38.00 81 THR A C 1
ATOM 685 O O . THR A 1 81 ? -18.643 -30.848 23.121 1.00 38.00 81 THR A O 1
ATOM 688 N N . ASP A 1 82 ? -19.291 -32.367 24.642 1.00 45.28 82 ASP A N 1
ATOM 689 C CA . ASP A 1 82 ? -18.538 -31.878 25.788 1.00 45.28 82 ASP A CA 1
ATOM 690 C C . ASP A 1 82 ? -17.084 -32.363 25.643 1.00 45.28 82 ASP A C 1
ATOM 692 O O . ASP A 1 82 ? -16.822 -33.566 25.652 1.00 45.28 82 ASP A O 1
ATOM 696 N N . SER A 1 83 ? -16.124 -31.459 25.438 1.00 40.00 83 SER A N 1
ATOM 697 C CA . SER A 1 83 ? -14.706 -31.775 25.655 1.00 40.00 83 SER A CA 1
ATOM 698 C C . SER A 1 83 ? -13.868 -30.532 25.949 1.00 40.00 83 SER A C 1
ATOM 700 O O . SER A 1 83 ? -13.686 -29.611 25.155 1.00 40.00 83 SER A O 1
ATOM 702 N N . VAL A 1 84 ? -13.357 -30.551 27.173 1.00 47.09 84 VAL A N 1
ATOM 703 C CA . VAL A 1 84 ? -12.348 -29.677 27.751 1.00 47.09 84 VAL A CA 1
ATOM 704 C C . VAL A 1 84 ? -11.054 -29.771 26.940 1.00 47.09 84 VAL A C 1
ATOM 706 O O . VAL A 1 84 ? -10.408 -30.808 26.965 1.00 47.09 84 VAL A O 1
ATOM 709 N N . HIS A 1 85 ? -10.625 -28.671 26.318 1.00 39.81 85 HIS A N 1
ATOM 710 C CA . HIS A 1 85 ? -9.206 -28.398 26.071 1.00 39.81 85 HIS A CA 1
ATOM 711 C C . HIS A 1 85 ? -8.921 -26.909 26.277 1.00 39.81 85 HIS A C 1
ATOM 713 O O . HIS A 1 85 ? -9.247 -26.039 25.471 1.00 39.81 85 HIS A O 1
ATOM 719 N N . ASN A 1 86 ? -8.325 -26.639 27.433 1.00 53.12 86 ASN A N 1
ATOM 720 C CA . ASN A 1 86 ? -7.489 -25.482 27.672 1.00 53.12 86 ASN A CA 1
ATOM 721 C C . ASN A 1 86 ? -6.142 -25.778 27.012 1.00 53.12 86 ASN A C 1
ATOM 723 O O . ASN A 1 86 ? -5.449 -26.649 27.513 1.00 53.12 86 ASN A O 1
ATOM 727 N N . ASP A 1 87 ? -5.797 -25.078 25.932 1.00 37.03 87 ASP A N 1
ATOM 728 C CA . ASP A 1 87 ? -4.403 -24.901 25.527 1.00 37.03 87 ASP A CA 1
ATOM 729 C C . ASP A 1 87 ? -4.223 -23.573 24.775 1.00 37.03 87 ASP A C 1
ATOM 731 O O . ASP A 1 87 ? -4.599 -23.378 23.619 1.00 37.03 87 ASP A O 1
ATOM 735 N N . SER A 1 88 ? -3.700 -22.602 25.522 1.00 45.88 88 SER A N 1
ATOM 736 C CA . SER A 1 88 ? -2.589 -21.727 25.149 1.00 45.88 88 SER A CA 1
ATOM 737 C C . SER A 1 88 ? -2.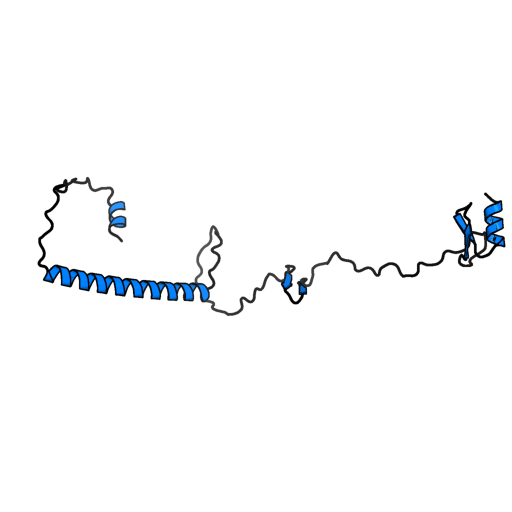081 -21.847 23.707 1.00 45.88 88 SER A C 1
ATOM 739 O O . SER A 1 88 ? -1.337 -22.767 23.393 1.00 45.88 88 SER A O 1
ATOM 741 N N . SER A 1 89 ? -2.420 -20.857 22.871 1.00 43.94 89 SER A N 1
ATOM 742 C CA . SER A 1 89 ? -1.631 -20.319 21.732 1.00 43.94 89 SER A CA 1
ATOM 743 C C . SER A 1 89 ? -2.525 -19.811 20.597 1.00 43.94 89 SER A C 1
ATOM 745 O O . SER A 1 89 ? -2.341 -20.125 19.430 1.00 43.94 89 SER A O 1
ATOM 747 N N . ASN A 1 90 ? -3.476 -18.925 20.899 1.00 45.56 90 ASN A N 1
ATOM 748 C CA . ASN A 1 90 ? -4.091 -18.115 19.845 1.00 45.56 90 ASN A CA 1
ATOM 749 C C . ASN A 1 90 ? -3.268 -16.833 19.626 1.00 45.56 90 ASN A C 1
ATOM 751 O O . ASN A 1 90 ? -3.797 -15.722 19.678 1.00 45.56 90 ASN A O 1
ATOM 755 N N . ALA A 1 91 ? -1.956 -17.001 19.415 1.00 45.34 91 ALA A N 1
ATOM 756 C CA . ALA A 1 91 ? -1.288 -16.169 18.426 1.00 45.34 91 ALA A CA 1
ATOM 757 C C . ALA A 1 91 ? -2.031 -16.476 17.128 1.00 45.34 91 ALA A C 1
ATOM 759 O O . ALA A 1 91 ? -2.167 -17.646 16.783 1.00 45.34 91 ALA A O 1
ATOM 760 N N . GLY A 1 92 ? -2.635 -15.459 16.519 1.00 49.09 92 GLY A N 1
ATOM 761 C CA . GLY A 1 92 ? -3.554 -15.618 15.403 1.00 49.09 92 GLY A CA 1
ATOM 762 C C . GLY A 1 92 ? -2.927 -16.402 14.256 1.00 49.09 92 GLY A C 1
ATOM 763 O O . GLY A 1 92 ? -2.346 -15.815 13.350 1.00 49.09 92 GLY A O 1
ATOM 764 N N . LEU A 1 93 ? -3.103 -17.723 14.278 1.00 52.56 93 LEU A N 1
ATOM 765 C CA . LEU A 1 93 ? -2.968 -18.597 13.128 1.00 52.56 93 LEU A CA 1
ATOM 766 C C . LEU A 1 93 ? -4.154 -18.272 12.225 1.00 52.56 93 LEU A C 1
ATOM 768 O O . LEU A 1 93 ? -5.170 -18.964 12.178 1.00 52.56 93 LEU A O 1
ATOM 772 N N . LEU A 1 94 ? -4.034 -17.130 11.551 1.00 54.09 94 LEU A N 1
ATOM 773 C CA . LEU A 1 94 ? -4.704 -16.920 10.287 1.00 54.09 94 LEU A CA 1
ATOM 774 C C . LEU A 1 94 ? -4.314 -18.104 9.390 1.00 54.09 94 LEU A C 1
ATOM 776 O O . LEU A 1 94 ? -3.172 -18.571 9.467 1.00 54.09 94 LEU A O 1
ATOM 780 N N . PRO A 1 95 ? -5.251 -18.631 8.588 1.00 58.28 95 PRO A N 1
ATOM 781 C CA . PRO A 1 95 ? -4.971 -19.772 7.734 1.00 58.28 95 PRO A CA 1
ATOM 782 C C . PRO A 1 95 ? -3.715 -19.491 6.909 1.00 58.28 95 PRO A C 1
ATOM 784 O O . PRO A 1 95 ? -3.548 -18.387 6.386 1.00 58.28 95 PRO A O 1
ATOM 787 N N . LEU A 1 96 ? -2.857 -20.507 6.785 1.00 57.12 96 LEU A N 1
ATOM 788 C CA . LEU A 1 96 ? -1.548 -20.487 6.115 1.00 57.12 96 LEU A CA 1
ATOM 789 C C . LEU A 1 96 ? -1.603 -20.066 4.627 1.00 57.12 96 LEU A C 1
ATOM 791 O O . LEU A 1 96 ? -0.593 -20.115 3.941 1.00 57.12 96 LEU A O 1
ATOM 795 N N . SER A 1 97 ? -2.779 -19.681 4.127 1.00 59.41 97 SER A N 1
ATOM 796 C CA . SER A 1 97 ? -3.095 -19.329 2.748 1.00 59.41 97 SER A CA 1
ATOM 797 C C . SER A 1 97 ? -3.527 -17.868 2.559 1.00 59.41 97 SER A C 1
ATOM 799 O O . SER A 1 97 ? -3.966 -17.517 1.466 1.00 59.41 97 SER A O 1
ATOM 801 N N . SER A 1 98 ? -3.475 -17.015 3.591 1.00 73.12 98 SER A N 1
ATOM 802 C CA . SER A 1 98 ? -3.863 -15.602 3.463 1.00 73.12 98 SER A CA 1
ATOM 803 C C . SER A 1 98 ? -2.649 -14.685 3.366 1.00 73.12 98 SER A C 1
ATOM 805 O O . SER A 1 98 ? -1.697 -14.812 4.132 1.00 73.12 98 SER A O 1
ATOM 807 N N . PHE A 1 99 ? -2.720 -13.700 2.472 1.00 84.56 99 PHE A N 1
ATOM 808 C CA . PHE A 1 99 ? -1.833 -12.539 2.513 1.00 84.56 99 PHE A CA 1
ATOM 809 C C . PHE A 1 99 ? -2.056 -11.762 3.817 1.00 84.56 99 PHE A C 1
ATOM 811 O O . PHE A 1 99 ? -3.196 -11.641 4.279 1.00 84.56 99 PHE A O 1
ATOM 818 N N . HIS A 1 100 ? -0.983 -11.224 4.398 1.00 86.44 100 HIS A N 1
ATOM 819 C CA . HIS A 1 100 ? -1.047 -10.420 5.618 1.00 86.44 100 HIS A CA 1
ATOM 820 C C . HIS A 1 100 ? -0.261 -9.120 5.441 1.00 86.44 100 HIS A C 1
ATOM 822 O O . HIS A 1 100 ? 0.918 -9.153 5.103 1.00 86.44 100 HIS A O 1
ATOM 828 N N . TYR A 1 101 ? -0.906 -7.976 5.663 1.00 91.12 101 TYR A N 1
ATOM 829 C CA . TYR A 1 101 ? -0.293 -6.653 5.546 1.00 91.12 101 TYR A CA 1
ATOM 830 C C . TYR A 1 101 ? -0.343 -5.924 6.888 1.00 91.12 101 TYR A C 1
ATOM 832 O O . TYR A 1 101 ? -1.393 -5.877 7.529 1.00 91.12 101 TYR A O 1
ATOM 840 N N . VAL A 1 102 ? 0.783 -5.341 7.293 1.00 92.88 102 VAL A N 1
ATOM 841 C CA . VAL A 1 102 ? 0.925 -4.553 8.524 1.00 92.88 102 VAL A CA 1
ATOM 842 C C . VAL A 1 102 ? 1.570 -3.217 8.176 1.00 92.88 102 VAL A C 1
ATOM 844 O O . VAL A 1 102 ? 2.561 -3.192 7.452 1.00 92.88 102 VAL A O 1
ATOM 847 N N . ASN A 1 103 ? 1.027 -2.116 8.697 1.00 96.25 103 ASN A N 1
ATOM 848 C CA . ASN A 1 103 ? 1.588 -0.775 8.544 1.00 96.25 103 ASN A CA 1
ATOM 849 C C . ASN A 1 103 ? 1.695 -0.102 9.916 1.00 96.25 103 ASN A C 1
ATOM 851 O O . ASN A 1 103 ? 0.676 0.172 10.549 1.00 96.25 103 ASN A O 1
ATOM 855 N N . ASN A 1 104 ? 2.927 0.147 10.352 1.00 94.31 104 ASN A N 1
ATOM 856 C CA . ASN A 1 104 ? 3.269 0.741 11.640 1.00 94.31 104 ASN A CA 1
ATOM 857 C C . ASN A 1 104 ? 4.164 1.975 11.427 1.00 94.31 104 ASN A C 1
ATOM 859 O O . ASN A 1 104 ? 4.659 2.217 10.329 1.00 94.31 104 ASN A O 1
ATOM 863 N N . ALA A 1 105 ? 4.443 2.732 12.493 1.00 94.19 105 ALA A N 1
ATOM 864 C CA . ALA A 1 105 ? 5.350 3.887 12.434 1.00 94.19 105 ALA A CA 1
ATOM 865 C C . ALA A 1 105 ? 6.779 3.531 11.962 1.00 94.19 105 ALA A C 1
ATOM 867 O O . ALA A 1 105 ? 7.468 4.377 11.403 1.00 94.19 105 ALA A O 1
ATOM 868 N N . GLU A 1 106 ? 7.207 2.282 12.163 1.00 92.81 106 GLU A N 1
ATOM 869 C CA . GLU A 1 106 ? 8.500 1.754 11.707 1.00 92.81 106 GLU A CA 1
ATOM 870 C C . GLU A 1 106 ? 8.511 1.394 10.210 1.00 92.81 106 GLU A C 1
ATOM 872 O O . GLU A 1 106 ? 9.579 1.282 9.611 1.00 92.81 106 GLU A O 1
ATOM 877 N N . GLY A 1 107 ? 7.337 1.227 9.589 1.00 93.25 107 GLY A N 1
ATOM 878 C CA . GLY A 1 107 ? 7.201 0.897 8.174 1.00 93.25 107 GLY A CA 1
ATOM 879 C C . GLY A 1 107 ? 6.059 -0.071 7.864 1.00 93.25 107 GLY A C 1
ATOM 880 O O . GLY A 1 107 ? 5.240 -0.419 8.717 1.00 93.25 107 GLY A O 1
ATOM 881 N N . ALA A 1 108 ? 6.022 -0.520 6.607 1.00 95.06 108 ALA A N 1
ATOM 882 C CA . ALA A 1 108 ? 5.010 -1.429 6.085 1.00 95.06 108 ALA A CA 1
ATOM 883 C C . ALA A 1 108 ? 5.612 -2.791 5.704 1.00 95.06 108 ALA A C 1
ATOM 885 O O . ALA A 1 108 ? 6.664 -2.860 5.070 1.00 95.06 108 ALA A O 1
ATOM 886 N N . THR A 1 109 ? 4.936 -3.883 6.063 1.00 93.75 109 THR A N 1
ATOM 887 C CA . THR A 1 109 ? 5.368 -5.261 5.780 1.00 93.75 109 THR A CA 1
ATOM 888 C C . THR A 1 109 ? 4.223 -6.072 5.176 1.00 93.75 109 THR A C 1
ATOM 890 O O . THR A 1 109 ? 3.094 -6.016 5.662 1.00 93.75 109 THR A O 1
ATOM 893 N N . LEU A 1 110 ? 4.520 -6.841 4.123 1.00 90.12 110 LEU A N 1
ATOM 894 C CA . LEU A 1 110 ? 3.591 -7.756 3.454 1.00 90.12 110 LEU A CA 1
ATOM 895 C C . LEU A 1 110 ? 4.120 -9.194 3.561 1.00 90.12 110 LEU A C 1
ATOM 897 O O . LEU A 1 110 ? 5.180 -9.505 3.021 1.00 90.12 110 LEU A O 1
ATOM 901 N N . SER A 1 111 ? 3.386 -10.071 4.241 1.00 88.56 111 SER A N 1
ATOM 902 C CA . SER A 1 111 ? 3.677 -11.504 4.332 1.00 88.56 111 SER A CA 1
ATOM 903 C C . SER A 1 111 ? 2.881 -12.267 3.276 1.00 88.56 111 SER A C 1
ATOM 905 O O . SER A 1 111 ? 1.654 -12.152 3.202 1.00 88.56 111 SER A O 1
ATOM 907 N N . ILE A 1 112 ? 3.593 -13.048 2.465 1.00 87.00 112 ILE A N 1
ATOM 908 C CA . ILE A 1 112 ? 3.035 -13.843 1.370 1.00 87.00 112 ILE A CA 1
ATOM 909 C C . ILE A 1 112 ? 3.153 -15.326 1.745 1.00 87.00 112 ILE A C 1
ATOM 911 O O . ILE A 1 112 ? 4.250 -15.758 2.109 1.00 87.00 112 ILE A O 1
ATOM 915 N N . PRO A 1 113 ? 2.059 -16.107 1.691 1.00 86.12 113 PRO A N 1
ATOM 916 C CA . PRO A 1 113 ? 2.104 -17.520 2.033 1.00 86.12 113 PRO A CA 1
ATOM 917 C C . PRO A 1 113 ? 2.850 -18.337 0.972 1.00 86.12 113 PRO A C 1
ATOM 919 O O . PRO A 1 113 ? 2.799 -18.052 -0.225 1.00 86.12 113 PRO A O 1
ATOM 922 N N . ILE A 1 114 ? 3.545 -19.378 1.428 1.00 79.12 114 ILE A N 1
ATOM 923 C CA . ILE A 1 114 ? 4.282 -20.302 0.562 1.00 79.12 114 ILE A CA 1
ATOM 924 C C . ILE A 1 114 ? 3.293 -21.086 -0.310 1.00 79.12 114 ILE A C 1
ATOM 926 O O . ILE A 1 114 ? 2.329 -21.654 0.196 1.00 79.12 114 ILE A O 1
ATOM 930 N N . GLY A 1 115 ? 3.547 -21.117 -1.621 1.00 77.75 115 GLY A N 1
ATOM 931 C CA . GLY A 1 115 ? 2.715 -21.824 -2.602 1.00 77.75 115 GLY A CA 1
ATOM 932 C C . GLY A 1 115 ? 1.720 -20.948 -3.367 1.00 77.75 115 GLY A C 1
ATOM 933 O O . GLY A 1 115 ? 0.993 -21.470 -4.206 1.00 77.75 115 GLY A O 1
ATOM 934 N N . VAL A 1 116 ? 1.691 -19.633 -3.124 1.00 80.69 116 VAL A N 1
ATOM 935 C CA . VAL A 1 116 ? 0.934 -18.696 -3.965 1.00 80.69 116 VAL A CA 1
ATOM 936 C C . VAL A 1 116 ? 1.831 -18.150 -5.068 1.00 80.69 116 VAL A C 1
ATOM 938 O O . VAL A 1 116 ? 2.875 -17.555 -4.799 1.00 80.69 116 VAL A O 1
ATOM 941 N N . GLU A 1 117 ? 1.412 -18.333 -6.318 1.00 77.94 117 GLU A N 1
ATOM 942 C CA . GLU A 1 117 ? 2.046 -17.684 -7.460 1.00 77.94 117 GLU A CA 1
ATOM 943 C C . GLU A 1 117 ? 1.757 -16.183 -7.403 1.00 77.94 117 GLU A C 1
ATOM 945 O O . GLU A 1 117 ? 0.615 -15.733 -7.510 1.00 77.94 117 GLU A O 1
ATOM 950 N N . ILE A 1 118 ? 2.804 -15.391 -7.186 1.00 78.62 118 ILE A N 1
ATOM 951 C CA . ILE A 1 118 ? 2.704 -13.936 -7.207 1.00 78.62 118 ILE A CA 1
ATOM 952 C C . ILE A 1 118 ? 2.752 -13.517 -8.682 1.00 78.62 118 ILE A C 1
ATOM 954 O O . ILE A 1 118 ? 3.768 -13.764 -9.334 1.00 78.62 118 ILE A O 1
ATOM 958 N N . PRO A 1 119 ? 1.731 -12.829 -9.225 1.00 74.12 119 PRO A N 1
ATOM 959 C CA . PRO A 1 119 ? 1.718 -12.413 -10.631 1.00 74.12 119 PRO A CA 1
ATOM 960 C C . PRO A 1 119 ? 2.702 -11.266 -10.938 1.00 74.12 119 PRO A C 1
ATOM 962 O O . PRO A 1 119 ? 2.660 -10.678 -12.014 1.00 74.12 119 PRO A O 1
ATOM 965 N N . ILE A 1 120 ? 3.579 -10.911 -9.994 1.00 75.75 120 ILE A N 1
ATOM 966 C CA . ILE A 1 120 ? 4.544 -9.822 -10.130 1.00 75.75 120 ILE A CA 1
ATOM 967 C C . ILE A 1 120 ? 5.856 -10.420 -10.622 1.00 75.75 120 ILE A C 1
ATOM 969 O O . ILE A 1 120 ? 6.649 -10.962 -9.852 1.00 75.75 120 ILE A O 1
ATOM 973 N N . GLN A 1 121 ? 6.086 -10.303 -11.923 1.00 75.12 121 GLN A N 1
ATOM 974 C CA . GLN A 1 121 ? 7.371 -10.620 -12.522 1.00 75.12 121 GLN A CA 1
ATOM 975 C C . GLN A 1 121 ? 8.281 -9.402 -12.381 1.00 75.12 121 GLN A C 1
ATOM 977 O O . GLN A 1 121 ? 8.069 -8.364 -13.007 1.00 75.12 121 GLN A O 1
ATOM 982 N N . PHE A 1 122 ? 9.301 -9.517 -11.531 1.00 77.06 122 PHE A N 1
ATOM 983 C CA . PHE A 1 122 ? 10.378 -8.534 -11.472 1.00 77.06 122 PHE A CA 1
ATOM 984 C C . PHE A 1 122 ? 11.296 -8.744 -12.672 1.00 77.06 122 PHE A C 1
ATOM 986 O O . PHE A 1 122 ? 12.343 -9.389 -12.581 1.00 77.06 122 PHE A O 1
ATOM 993 N N . GLU A 1 123 ? 10.889 -8.224 -13.823 1.00 81.19 123 GLU A N 1
ATOM 994 C CA . GLU A 1 123 ? 11.773 -8.174 -14.974 1.00 81.19 123 GLU A CA 1
ATOM 995 C C . GLU A 1 123 ? 12.863 -7.129 -14.727 1.00 81.19 123 GLU A C 1
ATOM 997 O O . GLU A 1 123 ? 12.615 -6.027 -14.227 1.00 81.19 123 GLU A O 1
ATOM 1002 N N . LYS A 1 124 ? 14.108 -7.476 -15.069 1.00 81.06 124 LYS A N 1
ATOM 1003 C CA . LYS A 1 124 ? 15.177 -6.479 -15.124 1.00 81.06 124 LYS A CA 1
ATOM 1004 C C . LYS A 1 124 ? 14.736 -5.436 -16.144 1.00 81.06 124 LYS A C 1
ATOM 1006 O O . LYS A 1 124 ? 14.515 -5.784 -17.302 1.00 81.06 124 LYS A O 1
ATOM 1011 N N . GLY A 1 125 ? 14.619 -4.182 -15.707 1.00 79.31 125 GLY A N 1
ATOM 1012 C CA . GLY A 1 125 ? 14.307 -3.068 -16.596 1.00 79.31 125 GLY A CA 1
ATOM 1013 C C . GLY A 1 125 ? 15.249 -3.029 -17.808 1.00 79.31 125 GLY A C 1
ATOM 1014 O O . GLY A 1 125 ? 16.320 -3.653 -17.784 1.00 79.31 125 GLY A O 1
ATOM 1015 N N . PRO A 1 126 ? 14.877 -2.309 -18.880 1.00 82.12 126 PRO A N 1
ATOM 1016 C CA . PRO A 1 126 ? 15.689 -2.247 -20.088 1.00 82.12 126 PRO A CA 1
ATOM 1017 C C . PRO A 1 126 ? 17.129 -1.862 -19.732 1.00 82.12 126 PRO A C 1
ATOM 1019 O O . PRO A 1 126 ? 17.365 -0.902 -18.996 1.00 82.12 126 PRO A O 1
ATOM 1022 N N . LYS A 1 127 ? 18.099 -2.639 -20.227 1.00 80.56 127 LYS A N 1
ATOM 1023 C CA . LYS A 1 127 ? 19.521 -2.376 -19.979 1.00 80.56 127 LYS A CA 1
ATOM 1024 C C . LYS A 1 127 ? 19.864 -0.991 -20.532 1.00 80.56 127 LYS A C 1
ATOM 1026 O O . LYS A 1 127 ? 19.730 -0.757 -21.730 1.00 80.56 127 LYS A O 1
ATOM 1031 N N . TYR A 1 128 ? 20.287 -0.089 -19.650 1.00 85.50 128 TYR A N 1
ATOM 1032 C CA . TYR A 1 128 ? 20.766 1.240 -20.009 1.00 85.50 128 TYR A CA 1
ATOM 1033 C C . TYR A 1 128 ? 22.300 1.231 -20.125 1.00 85.50 128 TYR A C 1
ATOM 1035 O O . TYR A 1 128 ? 22.953 0.633 -19.265 1.00 85.50 128 TYR A O 1
ATOM 1043 N N . PRO A 1 129 ? 22.895 1.905 -21.128 1.00 86.19 129 PRO A N 1
ATOM 1044 C CA . PRO A 1 129 ? 22.249 2.646 -22.218 1.00 86.19 129 PRO A CA 1
ATOM 1045 C C . PRO A 1 129 ? 21.660 1.725 -23.307 1.00 86.19 129 PRO A C 1
ATOM 1047 O O . PRO A 1 129 ? 22.126 0.595 -23.465 1.00 86.19 129 PRO A O 1
ATOM 1050 N N . PRO A 1 130 ? 20.652 2.188 -24.076 1.00 86.69 130 PRO A N 1
ATOM 1051 C CA . PRO A 1 130 ? 20.093 1.412 -25.181 1.00 86.69 130 PRO A CA 1
ATOM 1052 C C . PRO A 1 130 ? 21.171 1.090 -26.234 1.00 86.69 130 PRO A C 1
ATOM 1054 O O . PRO A 1 130 ? 22.073 1.907 -26.450 1.00 86.69 130 PRO A O 1
ATOM 1057 N N . PRO A 1 131 ? 21.085 -0.067 -26.920 1.00 87.56 131 PRO A N 1
ATOM 1058 C CA . PRO A 1 131 ? 22.045 -0.425 -27.956 1.00 87.56 131 PRO A CA 1
ATOM 1059 C C . PRO A 1 131 ? 22.035 0.617 -29.080 1.00 87.56 131 PRO A C 1
ATOM 1061 O O . PRO A 1 131 ? 20.980 1.040 -29.557 1.00 87.56 131 PRO A O 1
ATOM 1064 N N . VAL A 1 132 ? 23.225 1.042 -29.504 1.00 89.69 132 VAL A N 1
ATOM 1065 C CA . VAL A 1 132 ? 23.384 2.018 -30.584 1.00 89.69 132 VAL A CA 1
ATOM 1066 C C . VAL A 1 132 ? 23.101 1.314 -31.920 1.00 89.69 132 VAL A C 1
ATOM 1068 O O . VAL A 1 132 ? 23.802 0.356 -32.235 1.00 89.69 132 VAL A O 1
ATOM 1071 N N . PRO A 1 133 ? 22.101 1.743 -32.714 1.00 90.56 133 PRO A N 1
ATOM 1072 C CA . PRO A 1 133 ? 21.812 1.128 -34.007 1.00 90.56 133 PRO A CA 1
ATOM 1073 C C . PRO A 1 133 ? 22.930 1.391 -35.024 1.00 90.56 133 PRO A C 1
ATOM 1075 O O . PRO A 1 133 ? 23.659 2.384 -34.932 1.00 90.56 133 PRO A O 1
ATOM 1078 N N . ASN A 1 134 ? 23.030 0.508 -36.015 1.00 94.81 134 ASN A N 1
ATOM 1079 C CA . ASN A 1 134 ? 24.042 0.566 -37.067 1.00 94.81 134 ASN A CA 1
ATOM 1080 C C . ASN A 1 134 ? 23.674 1.568 -38.171 1.00 94.81 134 ASN A C 1
ATOM 1082 O O . ASN A 1 134 ? 22.545 2.058 -38.258 1.00 94.81 134 ASN A O 1
ATOM 1086 N N . CYS A 1 135 ? 24.653 1.877 -39.018 1.00 93.69 135 CYS A N 1
ATOM 1087 C CA . CYS A 1 135 ? 24.461 2.662 -40.231 1.00 93.69 135 CYS A CA 1
ATOM 1088 C C . CYS A 1 135 ? 23.494 1.967 -41.210 1.00 93.69 135 CYS A C 1
ATOM 1090 O O . CYS A 1 135 ? 23.601 0.770 -41.442 1.00 93.69 135 CYS A O 1
ATOM 1092 N N . ALA A 1 136 ? 22.587 2.734 -41.818 1.00 92.94 136 ALA A N 1
ATOM 1093 C CA . ALA A 1 136 ? 21.626 2.257 -42.817 1.00 92.94 136 ALA A CA 1
ATOM 1094 C C . ALA A 1 136 ? 22.219 2.136 -44.237 1.00 92.94 136 ALA A C 1
ATOM 1096 O O . ALA A 1 136 ? 21.560 1.642 -45.149 1.00 92.94 136 ALA A O 1
ATOM 1097 N N . PHE A 1 137 ? 23.461 2.587 -44.453 1.00 90.56 137 PHE A N 1
ATOM 1098 C CA . PHE A 1 137 ? 24.109 2.491 -45.758 1.00 90.56 137 PHE A CA 1
ATOM 1099 C C . PHE A 1 137 ? 24.391 1.017 -46.111 1.00 90.56 137 PHE A C 1
ATOM 1101 O O . PHE A 1 137 ? 24.952 0.299 -45.276 1.00 90.56 137 PHE A O 1
ATOM 1108 N N . PRO A 1 138 ? 24.047 0.549 -47.328 1.00 90.06 138 PRO A N 1
ATOM 1109 C CA . PRO A 1 138 ? 24.188 -0.856 -47.703 1.00 90.06 138 PRO A CA 1
ATOM 1110 C C . PRO A 1 138 ? 25.638 -1.329 -47.539 1.00 90.06 138 PRO A C 1
ATOM 1112 O O . PRO A 1 138 ? 26.562 -0.738 -48.096 1.00 90.06 138 PRO A O 1
ATOM 1115 N N . GLY A 1 139 ? 25.831 -2.393 -46.756 1.00 89.00 139 GLY A N 1
ATOM 1116 C CA . GLY A 1 139 ? 27.147 -2.979 -46.479 1.00 89.00 139 GLY A CA 1
ATOM 1117 C C . GLY A 1 139 ? 27.917 -2.361 -45.305 1.00 89.00 139 GLY A C 1
ATOM 1118 O O . GLY A 1 139 ? 29.046 -2.774 -45.049 1.00 89.00 139 GLY A O 1
ATOM 1119 N N . CYS A 1 140 ? 27.343 -1.405 -44.564 1.00 90.81 140 CYS A N 1
ATOM 1120 C CA . CYS A 1 140 ? 27.988 -0.815 -43.391 1.00 90.81 140 CYS A CA 1
ATOM 1121 C C . CYS A 1 140 ? 27.398 -1.346 -42.074 1.00 90.81 140 CYS A C 1
ATOM 1123 O O . CYS A 1 140 ? 26.209 -1.204 -41.822 1.00 90.81 140 CYS A O 1
ATOM 1125 N N . ASN A 1 141 ? 28.246 -1.886 -41.192 1.00 89.19 141 ASN A N 1
ATOM 1126 C CA . ASN A 1 141 ? 27.854 -2.385 -39.862 1.00 89.19 141 ASN A CA 1
ATOM 1127 C C . ASN A 1 141 ? 28.428 -1.547 -38.705 1.00 89.19 141 ASN A C 1
ATOM 1129 O O . ASN A 1 141 ? 28.535 -2.015 -37.575 1.00 89.19 141 ASN A O 1
ATOM 1133 N N . VAL A 1 142 ? 28.831 -0.306 -38.982 1.00 93.19 142 VAL A N 1
ATOM 1134 C CA . VAL A 1 142 ? 29.408 0.597 -37.976 1.00 93.19 142 VAL A CA 1
ATOM 1135 C C . VAL A 1 142 ? 28.273 1.265 -37.184 1.00 93.19 142 VAL A C 1
ATOM 1137 O O . VAL A 1 142 ? 27.280 1.672 -37.800 1.00 93.19 142 VAL A O 1
ATOM 1140 N N . PRO A 1 143 ? 28.389 1.410 -35.847 1.00 93.88 143 PRO A N 1
ATOM 1141 C CA . PRO A 1 143 ? 27.387 2.102 -35.039 1.00 93.88 143 PRO A CA 1
ATOM 1142 C C . PRO A 1 143 ? 27.180 3.542 -35.515 1.00 93.88 143 PRO A C 1
ATOM 1144 O O . PRO A 1 143 ? 28.114 4.211 -35.977 1.00 93.88 143 PRO A O 1
ATOM 1147 N N . LYS A 1 144 ? 25.944 4.033 -35.402 1.00 93.12 144 LYS A N 1
ATOM 1148 C CA . LYS A 1 144 ? 25.593 5.385 -35.838 1.00 93.12 144 LYS A CA 1
ATOM 1149 C C . LYS A 1 144 ? 26.391 6.454 -35.088 1.00 93.12 144 LYS A C 1
ATOM 1151 O O . LYS A 1 144 ? 26.611 6.357 -33.882 1.00 93.12 144 LYS A O 1
ATOM 1156 N N . LYS A 1 145 ? 26.737 7.519 -35.806 1.00 94.06 145 LYS A N 1
ATOM 1157 C CA . LYS A 1 145 ? 27.237 8.786 -35.247 1.00 94.06 145 LYS A CA 1
ATOM 1158 C C . LYS A 1 145 ? 26.306 9.948 -35.573 1.00 94.06 145 LYS A C 1
ATOM 1160 O O . LYS A 1 145 ? 26.124 10.837 -34.753 1.00 94.06 145 LYS A O 1
ATOM 1165 N N . TYR A 1 146 ? 25.676 9.899 -36.743 1.00 92.69 146 TYR A N 1
ATOM 1166 C CA . TYR A 1 146 ? 24.788 10.934 -37.253 1.00 92.69 146 TYR A CA 1
ATOM 1167 C C . TYR A 1 146 ? 23.411 10.347 -37.573 1.00 92.69 146 TYR A C 1
ATOM 1169 O O . TYR A 1 146 ? 23.258 9.142 -37.802 1.00 92.69 146 TYR A O 1
ATOM 1177 N N . ARG A 1 147 ? 22.400 11.213 -37.593 1.00 94.00 147 ARG A N 1
ATOM 1178 C CA . ARG A 1 147 ? 21.050 10.908 -38.066 1.00 94.00 147 ARG A CA 1
ATOM 1179 C C . ARG A 1 147 ? 20.677 11.966 -39.094 1.00 94.00 147 ARG A C 1
ATOM 1181 O O . ARG A 1 147 ? 20.785 13.151 -38.782 1.00 94.00 147 ARG A O 1
ATOM 1188 N N . SER A 1 148 ? 20.257 11.549 -40.284 1.00 90.44 148 SER A N 1
ATOM 1189 C CA . SER A 1 148 ? 19.769 12.494 -41.289 1.00 90.44 148 SER A CA 1
ATOM 1190 C C . SER A 1 148 ? 18.486 13.159 -40.808 1.00 90.44 148 SER A C 1
ATOM 1192 O O . SER A 1 148 ? 17.625 12.512 -40.214 1.00 90.44 148 SER A O 1
ATOM 1194 N N . ILE A 1 149 ? 18.349 14.454 -41.077 1.00 90.88 149 ILE A N 1
ATOM 1195 C CA . ILE A 1 149 ? 17.112 15.198 -40.809 1.00 90.88 149 ILE A CA 1
ATOM 1196 C C . ILE A 1 149 ? 16.098 14.967 -41.940 1.00 90.88 149 ILE A C 1
ATOM 1198 O O . ILE A 1 149 ? 14.897 15.049 -41.707 1.00 90.88 149 ILE A O 1
ATOM 1202 N N . LYS A 1 150 ? 16.572 14.643 -43.150 1.00 89.56 150 LYS A N 1
ATOM 1203 C CA . LYS A 1 150 ? 15.734 14.457 -44.341 1.00 89.56 150 LYS A CA 1
ATOM 1204 C C . LYS A 1 150 ? 15.136 13.056 -44.408 1.00 89.56 150 LYS A C 1
ATOM 1206 O O . LYS A 1 150 ? 13.928 12.916 -44.546 1.00 89.56 150 LYS A O 1
ATOM 1211 N N . THR A 1 151 ? 15.973 12.024 -44.278 1.00 88.50 151 THR A N 1
ATOM 1212 C CA . THR A 1 151 ? 15.539 10.620 -44.401 1.00 88.50 151 THR A CA 1
ATOM 1213 C C . THR A 1 151 ? 15.307 9.942 -43.051 1.00 88.50 151 THR A C 1
ATOM 1215 O O . THR A 1 151 ? 14.799 8.828 -42.998 1.00 88.50 151 THR A O 1
ATOM 1218 N N . PHE A 1 152 ? 15.683 10.589 -41.939 1.00 90.94 152 PHE A N 1
ATOM 1219 C CA . PHE A 1 152 ? 15.677 10.023 -40.581 1.00 90.94 152 PHE A CA 1
ATOM 1220 C C . PHE A 1 152 ? 16.529 8.760 -40.383 1.00 90.94 152 PHE A C 1
ATOM 1222 O O . PHE A 1 152 ? 16.514 8.188 -39.286 1.00 90.94 152 PHE A O 1
ATOM 1229 N N . GLU A 1 153 ? 17.323 8.385 -41.386 1.00 92.12 153 GLU A N 1
ATOM 1230 C CA . GLU A 1 153 ? 18.215 7.233 -41.367 1.00 92.12 153 GLU A CA 1
ATOM 1231 C C . GLU A 1 153 ? 19.517 7.509 -40.606 1.00 92.12 153 GLU A C 1
ATOM 1233 O O . GLU A 1 153 ? 19.940 8.651 -40.392 1.00 92.12 153 GLU A O 1
ATOM 1238 N N . TYR A 1 154 ? 20.165 6.429 -40.174 1.00 95.00 154 TYR A N 1
ATOM 1239 C CA . TYR A 1 154 ? 21.377 6.480 -39.368 1.00 95.00 154 TYR A CA 1
ATOM 1240 C C . TYR A 1 154 ? 22.643 6.350 -40.220 1.00 95.00 154 TYR A C 1
ATOM 1242 O O . TYR A 1 154 ? 22.759 5.454 -41.056 1.00 95.00 154 TYR A O 1
ATOM 1250 N N . ALA A 1 155 ? 23.638 7.200 -39.954 1.00 94.00 155 ALA A N 1
ATOM 1251 C CA . ALA A 1 155 ? 24.918 7.209 -40.659 1.00 94.00 155 ALA A CA 1
ATOM 1252 C C . ALA A 1 155 ? 26.110 7.133 -39.691 1.00 94.00 155 ALA A C 1
ATOM 1254 O O . ALA A 1 155 ? 26.079 7.693 -38.593 1.00 94.00 155 ALA A O 1
ATOM 1255 N N . CYS A 1 156 ? 27.184 6.451 -40.097 1.00 94.25 156 CYS A N 1
ATOM 1256 C CA . CYS A 1 156 ? 28.429 6.374 -39.324 1.00 94.25 156 CYS A CA 1
ATOM 1257 C C . CYS A 1 156 ? 29.432 7.498 -39.652 1.00 94.25 156 CYS A C 1
ATOM 1259 O O . CYS A 1 156 ? 30.239 7.853 -38.797 1.00 94.25 156 CYS A O 1
ATOM 1261 N N . SER A 1 157 ? 29.394 8.056 -40.867 1.00 91.88 157 SER A N 1
ATOM 1262 C CA . SER A 1 157 ? 30.288 9.113 -41.367 1.00 91.88 157 SER A CA 1
ATOM 1263 C C . SER A 1 157 ? 29.522 10.119 -42.236 1.00 91.88 157 SER A C 1
ATOM 1265 O O . SER A 1 157 ? 28.416 9.822 -42.696 1.00 91.88 157 SER A O 1
ATOM 1267 N N . MET A 1 158 ? 30.114 11.295 -42.476 1.00 92.81 158 MET A N 1
ATOM 1268 C CA . MET A 1 158 ? 29.521 12.343 -43.322 1.00 92.81 158 MET A CA 1
ATOM 1269 C C . MET A 1 158 ? 29.285 11.873 -44.764 1.00 92.81 158 MET A C 1
ATOM 1271 O O . MET A 1 158 ? 28.249 12.182 -45.342 1.00 92.81 158 MET A O 1
ATOM 1275 N N . ASP A 1 159 ? 30.179 11.049 -45.319 1.00 93.06 159 ASP A N 1
ATOM 1276 C CA . ASP A 1 159 ? 30.022 10.514 -46.678 1.00 93.06 159 ASP A CA 1
ATOM 1277 C C . ASP A 1 159 ? 28.791 9.615 -46.805 1.00 93.06 159 ASP A C 1
ATOM 1279 O O . ASP A 1 159 ? 28.060 9.684 -47.792 1.00 93.06 159 ASP A O 1
ATOM 1283 N N . HIS A 1 160 ? 28.540 8.764 -45.802 1.00 91.88 160 HIS A N 1
ATOM 1284 C CA . HIS A 1 160 ? 27.333 7.939 -45.776 1.00 91.88 160 HIS A CA 1
ATOM 1285 C C . HIS A 1 160 ? 26.092 8.802 -45.565 1.00 91.88 160 HIS A C 1
ATOM 1287 O O . HIS A 1 160 ? 25.093 8.568 -46.231 1.00 91.88 160 HIS A O 1
ATOM 1293 N N . LEU A 1 161 ? 26.164 9.830 -44.715 1.00 92.94 161 LEU A N 1
ATOM 1294 C CA . LEU A 1 161 ? 25.057 10.762 -44.508 1.00 92.94 161 LEU A CA 1
ATOM 1295 C C . LEU A 1 161 ? 24.647 11.454 -45.818 1.00 92.94 161 LEU A C 1
ATOM 1297 O O . LEU A 1 161 ? 23.482 11.388 -46.196 1.00 92.94 161 LEU A O 1
ATOM 1301 N N . HIS A 1 162 ? 25.601 12.033 -46.553 1.00 93.38 162 HIS A N 1
ATOM 1302 C CA . HIS A 1 162 ? 25.323 12.693 -47.833 1.00 93.38 162 HIS A CA 1
ATOM 1303 C C . HIS A 1 162 ? 24.773 11.724 -48.885 1.00 93.38 162 HIS A C 1
ATOM 1305 O O . HIS A 1 162 ? 23.852 12.079 -49.614 1.00 93.38 162 HIS A O 1
ATOM 1311 N N . LYS A 1 163 ? 25.294 10.490 -48.947 1.00 90.62 163 LYS A N 1
ATOM 1312 C CA . LYS A 1 163 ? 24.800 9.461 -49.878 1.00 90.62 163 LYS A CA 1
ATOM 1313 C C . LYS A 1 163 ? 23.390 8.968 -49.548 1.00 90.62 163 LYS A C 1
ATOM 1315 O O . LYS A 1 163 ? 22.689 8.525 -50.455 1.00 90.62 163 LYS A O 1
ATOM 1320 N N . LEU A 1 164 ? 22.990 8.980 -48.276 1.00 89.69 164 LEU A N 1
ATOM 1321 C CA . LEU A 1 164 ? 21.612 8.678 -47.879 1.00 89.69 164 LEU A CA 1
ATOM 1322 C C . LEU A 1 164 ? 20.687 9.858 -48.209 1.00 89.69 164 LEU A C 1
ATOM 1324 O O . LEU A 1 164 ? 19.599 9.655 -48.731 1.00 89.69 164 LEU A O 1
ATOM 1328 N N . GLU A 1 165 ? 21.147 11.092 -48.001 1.00 89.62 165 GLU A N 1
ATOM 1329 C CA . GLU A 1 165 ? 20.375 12.302 -48.310 1.00 89.62 165 GLU A CA 1
ATOM 1330 C C . GLU A 1 165 ? 20.236 12.610 -49.800 1.00 89.62 165 GLU A C 1
ATOM 1332 O O . GLU A 1 165 ? 19.293 13.292 -50.177 1.00 89.62 165 GLU A O 1
ATOM 1337 N N . SER A 1 166 ? 21.146 12.131 -50.648 1.00 86.44 166 SER A N 1
ATOM 1338 C CA . SER A 1 166 ? 21.044 12.289 -52.103 1.00 86.44 166 SER A CA 1
ATOM 1339 C C . SER A 1 166 ? 20.076 11.300 -52.756 1.00 86.44 166 SER A C 1
ATOM 1341 O O . SER A 1 166 ? 19.836 11.396 -53.956 1.00 86.44 166 SER A O 1
ATOM 1343 N N . LYS A 1 167 ? 19.612 10.285 -52.014 1.00 75.25 167 LYS A N 1
ATOM 1344 C CA . LYS A 1 167 ? 18.702 9.247 -52.522 1.00 75.25 167 LYS A CA 1
ATOM 1345 C C . LYS A 1 167 ? 17.220 9.571 -52.308 1.00 75.25 167 LYS A C 1
ATOM 1347 O O . LYS A 1 167 ? 16.400 8.906 -52.935 1.00 75.25 167 LYS A O 1
ATOM 1352 N N . GLY A 1 168 ? 16.894 10.515 -51.422 1.00 61.75 168 GLY A N 1
ATOM 1353 C CA . GLY A 1 168 ? 15.528 10.978 -51.142 1.00 61.75 168 GLY A CA 1
ATOM 1354 C C . GLY A 1 168 ? 15.260 12.328 -51.778 1.00 61.75 168 GLY A C 1
ATOM 1355 O O . GLY A 1 168 ? 14.125 12.511 -52.263 1.00 61.75 168 GLY A O 1
#

InterPro domains:
  IPR006880 INO80 complex subunit B-like conserved region [PF04795] (34-113)
  IPR006880 INO80 complex subunit B-like conserved region [SM01406] (34-116)
  IPR029523 INO80 complex, subunit Ies2 [PTHR21561] (1-163)

pLDDT: mean 77.8, std 17.09, range [37.03, 97.81]

Secondary structure (DSSP, 8-state):
--HHHHHTT-TTS---------S--PPP---HHHHHHHHHHHHHHHHHHHHHHHHHHHHHHHHHHHS-----------------------S----TT--EEEEETTEEEEE--TT-------PPPPPSSPPPPBP-STT--PBPSEE-SSS--EESSHHHHHHHHT--

Foldseek 3Di:
DDPVVVVVVPPPDPPPPPPDDPDDPDPPPDDPVVVVVVVVVVVVVVVVVVVVVVVVVVVVVVCPVVPPPPPPDPDDDDDDDDDDDDDDDPPPPPDLQDWDWDQDPVGIDIDHHPPDDDPDDPDDPDDPPDDFAWFPQPPGGHGFDDAAPQQRGGDNDPVSNVVVVVVD